Protein AF-B9ET87-F1 (afdb_monomer_lite)

Foldseek 3Di:
DDDDPPPDPPPPVDPPPPPVVVVVVVVVVVVVVVVVVVVVVVVVCVVVVVVVAQPKDKDFPDKDFADLQQGDQWTKMKTKIKIFGPPLQACQKDKDFDDDPNFTQFIWIDHGDPSVPVPSPRIDIIITIDGGRGDDPVRRVVSSVVVVVVVVVVVVVVVCVVCVVVVNDVPPDPDDDD

Radius of gyration: 34.88 Å; chains: 1; bounding box: 98×69×86 Å

Structure (mmCIF, N/CA/C/O backbone):
data_AF-B9ET87-F1
#
_entry.id   AF-B9ET87-F1
#
loop_
_atom_site.group_PDB
_atom_site.id
_atom_site.type_symbol
_atom_site.label_atom_id
_atom_site.label_alt_id
_atom_site.label_comp_id
_atom_site.label_asym_id
_atom_site.label_entity_id
_atom_site.label_seq_id
_atom_site.pdbx_PDB_ins_code
_atom_site.Cartn_x
_atom_site.Cartn_y
_atom_site.Cartn_z
_atom_site.occupancy
_atom_site.B_iso_or_equiv
_atom_site.auth_seq_id
_atom_site.auth_comp_id
_atom_site.auth_asym_id
_atom_site.auth_atom_id
_atom_site.pdbx_PDB_model_num
ATOM 1 N N . MET A 1 1 ? 40.494 52.946 -64.645 1.00 42.31 1 MET A N 1
ATOM 2 C CA . MET A 1 1 ? 41.431 51.818 -64.475 1.00 42.31 1 MET A CA 1
ATOM 3 C C . MET A 1 1 ? 41.388 51.399 -63.014 1.00 42.31 1 MET A C 1
ATOM 5 O O . MET A 1 1 ? 41.565 52.265 -62.176 1.00 42.31 1 MET A O 1
ATOM 9 N N . GLY A 1 2 ? 41.067 50.125 -62.758 1.00 46.97 2 GLY A N 1
ATOM 10 C CA . GLY A 1 2 ? 41.377 49.349 -61.545 1.00 46.97 2 GLY A CA 1
ATOM 11 C C . GLY A 1 2 ? 40.982 49.901 -60.175 1.00 46.97 2 GLY A C 1
ATOM 12 O O . GLY A 1 2 ? 41.740 50.652 -59.575 1.00 46.97 2 GLY A O 1
ATOM 13 N N . ALA A 1 3 ? 39.856 49.421 -59.640 1.00 49.72 3 ALA A N 1
ATOM 14 C CA . ALA A 1 3 ? 39.598 49.406 -58.204 1.00 49.72 3 ALA A CA 1
ATOM 15 C C . ALA A 1 3 ? 40.571 48.425 -57.526 1.00 49.72 3 ALA A C 1
ATOM 17 O O . ALA A 1 3 ? 40.624 47.255 -57.895 1.00 49.72 3 ALA A O 1
ATOM 18 N N . GLY A 1 4 ? 41.334 48.908 -56.550 1.00 45.91 4 GLY A N 1
ATOM 19 C CA . GLY A 1 4 ? 42.223 48.105 -55.717 1.00 45.91 4 GLY A CA 1
ATOM 20 C C . GLY A 1 4 ? 42.158 48.623 -54.290 1.00 45.91 4 GLY A C 1
ATOM 21 O O . GLY A 1 4 ? 43.034 49.360 -53.859 1.00 45.91 4 GLY A O 1
ATOM 22 N N . ILE A 1 5 ? 41.080 48.296 -53.581 1.00 52.00 5 ILE A N 1
ATOM 23 C CA . ILE A 1 5 ? 41.031 48.428 -52.124 1.00 52.00 5 ILE A CA 1
ATOM 24 C C . ILE A 1 5 ? 41.490 47.084 -51.573 1.00 52.00 5 ILE A C 1
ATOM 26 O O . ILE A 1 5 ? 40.706 46.145 -51.467 1.00 52.00 5 ILE A O 1
ATOM 30 N N . ALA A 1 6 ? 42.794 46.989 -51.319 1.00 50.66 6 ALA A N 1
ATOM 31 C CA . ALA A 1 6 ? 43.384 45.921 -50.531 1.00 50.66 6 ALA A CA 1
ATOM 32 C C . ALA A 1 6 ? 42.920 46.111 -49.080 1.00 50.66 6 ALA A C 1
ATOM 34 O O . ALA A 1 6 ? 43.473 46.918 -48.338 1.00 50.66 6 ALA A O 1
ATOM 35 N N . LEU A 1 7 ? 41.832 45.435 -48.719 1.00 51.44 7 LEU A N 1
ATOM 36 C CA . LEU A 1 7 ? 41.474 45.167 -47.334 1.00 51.44 7 LEU A CA 1
ATOM 37 C C . LEU A 1 7 ? 42.043 43.791 -47.017 1.00 51.44 7 LEU A C 1
ATOM 39 O O . LEU A 1 7 ? 41.364 42.794 -47.221 1.00 51.44 7 LEU A O 1
ATOM 43 N N . ASP A 1 8 ? 43.306 43.763 -46.614 1.00 49.50 8 ASP A N 1
ATOM 44 C CA . ASP A 1 8 ? 43.913 42.605 -45.967 1.00 49.50 8 ASP A CA 1
ATOM 45 C C . ASP A 1 8 ? 45.054 43.141 -45.099 1.00 49.50 8 ASP A C 1
ATOM 47 O O . ASP A 1 8 ? 46.212 43.205 -45.499 1.00 49.50 8 ASP A O 1
ATOM 51 N N . ASP A 1 9 ? 44.686 43.670 -43.937 1.00 54.88 9 ASP A N 1
ATOM 52 C CA . ASP A 1 9 ? 45.604 43.733 -42.805 1.00 54.88 9 ASP A CA 1
ATOM 53 C C . ASP A 1 9 ? 44.885 43.004 -41.679 1.00 54.88 9 ASP A C 1
ATOM 55 O O . ASP A 1 9 ? 44.156 43.576 -40.862 1.00 54.88 9 ASP A O 1
ATOM 59 N N . ASP A 1 10 ? 44.981 41.679 -41.765 1.00 51.38 10 ASP A N 1
ATOM 60 C CA . ASP A 1 10 ? 44.681 40.776 -40.677 1.00 51.38 10 ASP A CA 1
ATOM 61 C C . ASP A 1 10 ? 45.402 41.296 -39.438 1.00 51.38 10 ASP A C 1
ATOM 63 O O . ASP A 1 10 ? 46.626 41.229 -39.326 1.00 51.38 10 ASP A O 1
ATOM 67 N N . GLY A 1 11 ? 44.619 41.807 -38.488 1.00 46.03 11 GLY A N 1
ATOM 68 C CA . GLY A 1 11 ? 45.046 42.186 -37.146 1.00 46.03 11 GLY A CA 1
ATOM 69 C C . GLY A 1 11 ? 45.481 40.979 -36.313 1.00 46.03 11 GLY A C 1
ATOM 70 O O . GLY A 1 11 ? 45.076 40.841 -35.159 1.00 46.03 11 GLY A O 1
ATOM 71 N N . HIS A 1 12 ? 46.333 40.120 -36.876 1.00 48.31 12 HIS A N 1
ATOM 72 C CA . HIS A 1 12 ? 47.153 39.136 -36.187 1.00 48.31 12 HIS A CA 1
ATOM 73 C C . HIS A 1 12 ? 48.310 39.870 -35.494 1.00 48.31 12 HIS A C 1
ATOM 75 O O . HIS A 1 12 ? 49.488 39.614 -35.718 1.00 48.31 12 HIS A O 1
ATOM 81 N N . GLY A 1 13 ? 47.950 40.856 -34.666 1.00 48.53 13 GLY A N 1
ATOM 82 C CA . GLY A 1 13 ? 48.843 41.491 -33.715 1.00 48.53 13 GLY A CA 1
ATOM 83 C C . GLY A 1 13 ? 49.191 40.458 -32.662 1.00 48.53 13 GLY A C 1
ATOM 84 O O . GLY A 1 13 ? 48.513 40.331 -31.640 1.00 48.53 13 GLY A O 1
ATOM 85 N N . ASP A 1 14 ? 50.216 39.685 -32.997 1.00 51.47 14 ASP A N 1
ATOM 86 C CA . ASP A 1 14 ? 50.848 38.665 -32.197 1.00 51.47 14 ASP A CA 1
ATOM 87 C C . ASP A 1 14 ? 50.982 39.124 -30.750 1.00 51.47 14 ASP A C 1
ATOM 89 O O . ASP A 1 14 ? 51.482 40.210 -30.443 1.00 51.47 14 ASP A O 1
ATOM 93 N N . CYS A 1 15 ? 50.567 38.260 -29.831 1.00 54.38 15 CYS A N 1
ATOM 94 C CA . CYS A 1 15 ? 50.750 38.470 -28.406 1.00 54.38 15 CYS A CA 1
ATOM 95 C C . CYS A 1 15 ? 52.235 38.256 -28.020 1.00 54.38 15 CYS A C 1
ATOM 97 O O . CYS A 1 15 ? 52.581 37.353 -27.254 1.00 54.38 15 CYS A O 1
ATOM 99 N N . LEU A 1 16 ? 53.127 39.095 -28.561 1.00 51.59 16 LEU A N 1
ATOM 100 C CA . LEU A 1 16 ? 54.574 39.154 -28.329 1.00 51.59 16 LEU A CA 1
ATOM 101 C C . LEU A 1 16 ? 54.927 39.781 -26.973 1.00 51.59 16 LEU A C 1
ATOM 103 O O . LEU A 1 16 ? 55.896 40.526 -26.851 1.00 51.59 16 LEU A O 1
ATOM 107 N N . ASP A 1 17 ? 54.191 39.431 -25.920 1.00 57.59 17 ASP A N 1
ATOM 108 C CA . ASP A 1 17 ? 54.713 39.606 -24.575 1.00 57.59 17 ASP A CA 1
ATOM 109 C C . ASP A 1 17 ? 54.525 38.307 -23.784 1.00 57.59 17 ASP A C 1
ATOM 111 O O . ASP A 1 17 ? 53.428 37.801 -23.540 1.00 57.59 17 ASP A O 1
ATOM 115 N N . ARG A 1 18 ? 55.655 37.687 -23.446 1.00 62.81 18 ARG A N 1
ATOM 116 C CA . ARG A 1 18 ? 55.778 36.274 -23.042 1.00 62.81 18 ARG A CA 1
ATOM 117 C C . ARG A 1 18 ? 55.026 35.936 -21.745 1.00 62.81 18 ARG A C 1
ATOM 119 O O . ARG A 1 18 ? 54.785 34.767 -21.448 1.00 62.81 18 ARG A O 1
ATOM 126 N N . ARG A 1 19 ? 54.683 36.956 -20.949 1.00 65.56 19 ARG A N 1
ATOM 127 C CA . ARG A 1 19 ? 54.021 36.845 -19.637 1.00 65.56 19 ARG A CA 1
ATOM 128 C C . ARG A 1 19 ? 52.483 36.899 -19.704 1.00 65.56 19 ARG A C 1
ATOM 130 O O . ARG A 1 19 ? 51.868 36.052 -19.049 1.00 65.56 19 ARG A O 1
ATOM 137 N N . PRO A 1 20 ? 51.835 37.825 -20.445 1.00 63.31 20 PRO A N 1
ATOM 138 C CA . PRO A 1 20 ? 50.377 37.830 -20.586 1.00 63.31 20 PRO A CA 1
ATOM 139 C C . PRO A 1 20 ? 49.827 36.581 -21.286 1.00 63.31 20 PRO A C 1
ATOM 141 O O . PRO A 1 20 ? 48.819 36.064 -20.816 1.00 63.31 20 PRO A O 1
ATOM 144 N N . CYS A 1 21 ? 50.510 36.016 -22.291 1.00 70.81 21 CYS A N 1
ATOM 145 C CA . CYS A 1 21 ? 50.058 34.782 -22.957 1.00 70.81 21 CYS A CA 1
ATOM 146 C C . CYS A 1 21 ? 50.001 33.582 -22.023 1.00 70.81 21 CYS A C 1
ATOM 148 O O . CYS A 1 21 ? 49.004 32.872 -22.015 1.00 70.81 21 CYS A O 1
ATOM 150 N N . LEU A 1 22 ? 51.038 33.367 -21.203 1.00 78.44 22 LEU A N 1
ATOM 151 C CA . LEU A 1 22 ? 51.048 32.258 -20.248 1.00 78.44 22 LEU A CA 1
ATOM 152 C C . LEU A 1 22 ? 49.880 32.395 -19.265 1.00 78.44 22 LEU A C 1
ATOM 154 O O . LEU A 1 22 ? 49.175 31.428 -19.006 1.00 78.44 22 LEU A O 1
ATOM 158 N N . ARG A 1 23 ? 49.641 33.609 -18.751 1.00 83.31 23 ARG A N 1
ATOM 159 C CA . ARG A 1 23 ? 48.507 33.883 -17.861 1.00 83.31 23 ARG A CA 1
ATOM 160 C C . ARG A 1 23 ? 47.165 33.653 -18.551 1.00 83.31 23 ARG A C 1
ATOM 162 O O . ARG A 1 23 ? 46.302 33.030 -17.945 1.00 83.31 23 ARG A O 1
ATOM 169 N N . TYR A 1 24 ? 47.001 34.113 -19.790 1.00 82.75 24 TYR A N 1
ATOM 170 C CA . TYR A 1 24 ? 45.769 33.925 -20.558 1.00 82.75 24 TYR A CA 1
ATOM 171 C C . TYR A 1 24 ? 45.534 32.451 -20.898 1.00 82.75 24 TYR A C 1
ATOM 173 O O . TYR A 1 24 ? 44.421 31.964 -20.756 1.00 82.75 24 TYR A O 1
ATOM 181 N N . PHE A 1 25 ? 46.585 31.713 -21.259 1.00 85.94 25 PHE A N 1
ATOM 182 C CA . PHE A 1 25 ? 46.527 30.281 -21.547 1.00 85.94 25 PHE A CA 1
ATOM 183 C C . PHE A 1 25 ? 46.211 29.460 -20.287 1.00 85.94 25 PHE A C 1
ATOM 185 O O . PHE A 1 25 ? 45.382 28.553 -20.320 1.00 85.94 25 PHE A O 1
ATOM 192 N N . LEU A 1 26 ? 46.807 29.808 -19.141 1.00 87.56 26 LEU A N 1
ATOM 193 C CA . LEU A 1 26 ? 46.488 29.192 -17.849 1.00 87.56 26 LEU A CA 1
ATOM 194 C C . LEU A 1 26 ? 45.055 29.513 -17.400 1.00 87.56 26 LEU A C 1
ATOM 196 O O . LEU A 1 26 ? 44.351 28.625 -16.933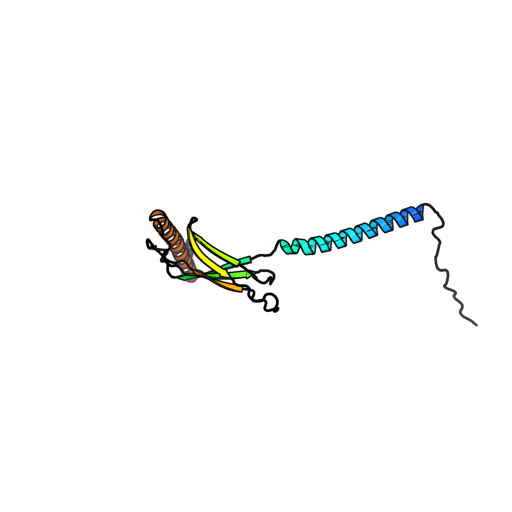 1.00 87.56 26 LEU A O 1
ATOM 200 N N . LEU A 1 27 ? 44.586 30.751 -17.586 1.00 89.94 27 LEU A N 1
ATOM 201 C CA . LEU A 1 27 ? 43.193 31.123 -17.315 1.00 89.94 27 LEU A CA 1
ATOM 202 C C . LEU A 1 27 ? 42.220 30.404 -18.251 1.00 89.94 27 LEU A C 1
ATOM 204 O O . LEU A 1 27 ? 41.210 29.890 -17.787 1.00 89.94 27 LEU A O 1
ATOM 208 N N . ALA A 1 28 ? 42.526 30.326 -19.546 1.00 90.31 28 ALA A N 1
ATOM 209 C CA . ALA A 1 28 ? 41.696 29.646 -20.532 1.00 90.31 28 ALA A CA 1
ATOM 210 C C . ALA A 1 28 ? 41.594 28.143 -20.244 1.00 90.31 28 ALA A C 1
ATOM 212 O O . ALA A 1 28 ? 40.498 27.591 -20.273 1.00 90.31 28 ALA A O 1
ATOM 213 N N . THR A 1 29 ? 42.703 27.485 -19.895 1.00 90.44 29 THR A N 1
ATOM 214 C CA . THR A 1 29 ? 42.693 26.066 -19.501 1.00 90.44 29 THR A CA 1
ATOM 215 C C . THR A 1 29 ? 41.971 25.849 -18.170 1.00 90.44 29 THR A C 1
ATOM 217 O O . THR A 1 29 ? 41.200 24.897 -18.048 1.00 90.44 29 THR A O 1
ATOM 220 N N . PHE A 1 30 ? 42.122 26.750 -17.193 1.00 94.31 30 PHE A N 1
ATOM 221 C CA . PHE A 1 30 ? 41.380 26.691 -15.930 1.00 94.31 30 PHE A CA 1
ATOM 222 C C . PHE A 1 30 ? 39.870 26.873 -16.139 1.00 94.31 30 PHE A C 1
ATOM 224 O O . PHE A 1 30 ? 39.074 26.101 -15.618 1.00 94.31 30 PHE A O 1
ATOM 231 N N . LEU A 1 31 ? 39.456 27.845 -16.953 1.00 94.19 31 LEU A N 1
ATOM 232 C CA . LEU A 1 31 ? 38.047 28.055 -17.291 1.00 94.19 31 LEU A CA 1
ATOM 233 C C . LEU A 1 31 ? 37.479 26.889 -18.104 1.00 94.19 31 LEU A C 1
ATOM 235 O O . LEU A 1 31 ? 36.366 26.453 -17.830 1.00 94.19 31 LEU A O 1
ATOM 239 N N . ALA A 1 32 ? 38.237 26.342 -19.056 1.00 94.31 32 ALA A N 1
ATOM 240 C CA . ALA A 1 32 ? 37.818 25.181 -19.836 1.00 94.31 32 ALA A CA 1
ATOM 241 C C . ALA A 1 32 ? 37.642 23.937 -18.956 1.00 94.31 32 ALA A C 1
ATOM 243 O O . ALA A 1 32 ? 36.637 23.243 -19.077 1.00 94.31 32 ALA A O 1
ATOM 244 N N . THR A 1 33 ? 38.578 23.675 -18.038 1.00 93.44 33 THR A N 1
ATOM 245 C CA . THR A 1 33 ? 38.483 22.561 -17.080 1.00 93.44 33 THR A CA 1
ATOM 246 C C . THR A 1 33 ? 37.370 22.771 -16.058 1.00 93.44 33 THR A C 1
ATOM 248 O O . THR A 1 33 ? 36.678 21.812 -15.733 1.00 93.44 33 THR A O 1
ATOM 251 N N . LEU A 1 34 ? 37.132 24.005 -15.603 1.00 94.44 34 LEU A N 1
ATOM 252 C CA . LEU A 1 34 ? 35.992 24.356 -14.755 1.00 94.44 34 LEU A CA 1
ATOM 253 C C . LEU A 1 34 ? 34.660 24.153 -15.490 1.00 94.44 34 LEU A C 1
ATOM 255 O O . LEU A 1 34 ? 33.727 23.605 -14.918 1.00 94.44 34 LEU A O 1
ATOM 259 N N . LEU A 1 35 ? 34.559 24.552 -16.761 1.00 93.88 35 LEU A N 1
ATOM 260 C CA . LEU A 1 35 ? 33.366 24.323 -17.580 1.00 93.88 35 LEU A CA 1
ATOM 261 C C . LEU A 1 35 ? 33.144 22.831 -17.839 1.00 93.88 35 LEU A C 1
ATOM 263 O O . LEU A 1 35 ? 32.023 22.354 -17.698 1.00 93.88 35 LEU A O 1
ATOM 267 N N . LEU A 1 36 ? 34.200 22.077 -18.154 1.00 94.06 36 LEU A N 1
ATOM 268 C CA . LEU A 1 36 ? 34.139 20.620 -18.281 1.00 94.06 36 LEU A CA 1
ATOM 269 C C . LEU A 1 36 ? 33.734 19.957 -16.966 1.00 94.06 36 LEU A C 1
ATOM 271 O O . LEU A 1 36 ? 32.921 19.040 -16.992 1.00 94.06 36 LEU A O 1
ATOM 275 N N . SER A 1 37 ? 34.249 20.425 -15.825 1.00 93.62 37 SER A N 1
ATOM 276 C CA . SER A 1 37 ? 33.873 19.888 -14.518 1.00 93.62 37 SER A CA 1
ATOM 277 C C . SER A 1 37 ? 32.433 20.240 -14.170 1.00 93.62 37 SER A C 1
ATOM 279 O O . SER A 1 37 ? 31.725 19.370 -13.695 1.00 93.62 37 SER A O 1
ATOM 281 N N . LEU A 1 38 ? 31.953 21.448 -14.476 1.00 91.50 38 LEU A N 1
ATOM 282 C CA . LEU A 1 38 ? 30.555 21.848 -14.293 1.00 91.50 38 LEU A CA 1
ATOM 283 C C . LEU A 1 38 ? 29.614 21.054 -15.198 1.00 91.50 38 LEU A C 1
ATOM 285 O O . LEU A 1 38 ? 28.554 20.637 -14.744 1.00 91.50 38 LEU A O 1
ATOM 289 N N . MET A 1 39 ? 29.998 20.805 -16.451 1.00 90.56 39 MET A N 1
ATOM 290 C CA . MET A 1 39 ? 29.239 19.959 -17.375 1.00 90.56 39 MET A CA 1
ATOM 291 C C . MET A 1 39 ? 29.229 18.505 -16.903 1.00 90.56 39 MET A C 1
ATOM 293 O O . MET A 1 39 ? 28.168 17.890 -16.862 1.00 90.56 39 MET A O 1
ATOM 297 N N . ALA A 1 40 ? 30.375 17.972 -16.476 1.00 88.69 40 ALA A N 1
ATOM 298 C CA . ALA A 1 40 ? 30.478 16.634 -15.906 1.00 88.69 40 ALA A CA 1
ATOM 299 C C . ALA A 1 40 ? 29.692 16.520 -14.595 1.00 88.69 40 ALA A C 1
ATOM 301 O O . ALA A 1 40 ? 28.997 15.537 -14.397 1.00 88.69 40 ALA A O 1
ATOM 302 N N . TYR A 1 41 ? 29.729 17.535 -13.730 1.00 86.31 41 TYR A N 1
ATOM 303 C CA . TYR A 1 41 ? 28.979 17.593 -12.476 1.00 86.31 41 TYR A CA 1
ATOM 304 C C . TYR A 1 41 ? 27.484 17.786 -12.730 1.00 86.31 41 TYR A C 1
ATOM 306 O O . TYR A 1 41 ? 26.661 17.250 -12.000 1.00 86.31 41 TYR A O 1
ATOM 314 N N . GLY A 1 42 ? 27.111 18.517 -13.781 1.00 82.06 42 GLY A N 1
ATOM 315 C CA . GLY A 1 42 ? 25.738 18.657 -14.253 1.00 82.06 42 GLY A CA 1
ATOM 316 C C . GLY A 1 42 ? 25.191 17.338 -14.784 1.00 82.06 42 GLY A C 1
ATOM 317 O O . GLY A 1 42 ? 24.105 16.938 -14.383 1.00 82.06 42 GLY A O 1
ATOM 318 N N . GLN A 1 43 ? 25.966 16.626 -15.606 1.00 79.88 43 GLN A N 1
ATOM 319 C CA . GLN A 1 43 ? 25.618 15.291 -16.097 1.00 79.88 43 GLN A CA 1
ATOM 320 C C . GLN A 1 43 ? 25.581 14.260 -14.963 1.00 79.88 43 GLN A C 1
ATOM 322 O O . GLN A 1 43 ? 24.610 13.517 -14.849 1.00 79.88 43 GLN A O 1
ATOM 327 N N . TRP A 1 44 ? 26.573 14.273 -14.071 1.00 75.50 44 TRP A N 1
ATOM 328 C CA . TRP A 1 44 ? 26.629 13.449 -12.864 1.00 75.50 44 TRP A CA 1
ATOM 329 C C . TRP A 1 44 ? 25.405 13.710 -11.992 1.00 75.50 44 TRP A C 1
ATOM 331 O O . TRP A 1 44 ? 24.628 12.803 -11.734 1.00 75.50 44 TRP A O 1
ATOM 341 N N . ASN A 1 45 ? 25.137 14.962 -11.625 1.00 73.25 45 ASN A N 1
ATOM 342 C CA . ASN A 1 45 ? 23.935 15.303 -10.875 1.00 73.25 45 ASN A CA 1
ATOM 343 C C . ASN A 1 45 ? 22.662 14.987 -11.646 1.00 73.25 45 ASN A C 1
ATOM 345 O O . ASN A 1 45 ? 21.692 14.653 -11.000 1.00 73.25 45 ASN A O 1
ATOM 349 N N . SER A 1 46 ? 22.606 15.083 -12.974 1.00 66.19 46 SER A N 1
ATOM 350 C CA . SER A 1 46 ? 21.404 14.674 -13.709 1.00 66.19 46 SER A CA 1
ATOM 351 C C . SER A 1 46 ? 21.179 13.164 -13.618 1.00 66.19 46 SER A C 1
ATOM 353 O O . SER A 1 46 ? 20.059 12.743 -13.370 1.00 66.19 46 SER A O 1
ATOM 355 N N . MET A 1 47 ? 22.249 12.366 -13.692 1.00 64.00 47 MET A N 1
ATOM 356 C CA . MET A 1 47 ? 22.200 10.911 -13.557 1.00 64.00 47 MET A CA 1
ATOM 357 C C . MET A 1 47 ? 21.880 10.474 -12.118 1.00 64.00 47 MET A C 1
ATOM 359 O O . MET A 1 47 ? 21.097 9.553 -11.918 1.00 64.00 47 MET A O 1
ATOM 363 N N . PHE A 1 48 ? 22.442 11.153 -11.111 1.00 56.94 48 PHE A N 1
ATOM 364 C CA . PHE A 1 48 ? 22.213 10.846 -9.693 1.00 56.94 48 PHE A CA 1
ATOM 365 C C . PHE A 1 48 ? 20.950 11.504 -9.117 1.00 56.94 48 PHE A C 1
ATOM 367 O O . PHE A 1 48 ? 20.347 10.937 -8.213 1.00 56.94 48 PHE A O 1
ATOM 374 N N . ARG A 1 49 ? 20.498 12.658 -9.629 1.00 53.38 49 ARG A N 1
ATOM 375 C CA . ARG A 1 49 ? 19.194 13.247 -9.253 1.00 53.38 49 ARG A CA 1
ATOM 376 C C . ARG A 1 49 ? 18.032 12.427 -9.793 1.00 53.38 49 ARG A C 1
ATOM 378 O O . ARG A 1 49 ? 16.960 12.496 -9.204 1.00 53.38 49 ARG A O 1
ATOM 385 N N . ASP A 1 50 ? 18.239 11.639 -10.848 1.00 52.84 50 ASP A N 1
ATOM 386 C CA . ASP A 1 50 ? 17.220 10.707 -11.339 1.00 52.84 50 ASP A CA 1
ATOM 387 C C . ASP A 1 50 ? 16.947 9.558 -10.350 1.00 52.84 50 ASP A C 1
ATOM 389 O O . ASP A 1 50 ? 15.880 8.955 -10.389 1.00 52.84 50 ASP A O 1
ATOM 393 N N . HIS A 1 51 ? 17.859 9.279 -9.406 1.00 49.09 51 HIS A N 1
ATOM 394 C CA . HIS A 1 51 ? 17.624 8.273 -8.359 1.00 49.09 51 HIS A CA 1
ATOM 395 C C . HIS A 1 51 ? 16.673 8.738 -7.250 1.00 49.09 51 HIS A C 1
ATOM 397 O O . HIS A 1 51 ? 16.151 7.898 -6.522 1.00 49.09 51 HIS A O 1
ATOM 403 N N . ASP A 1 52 ? 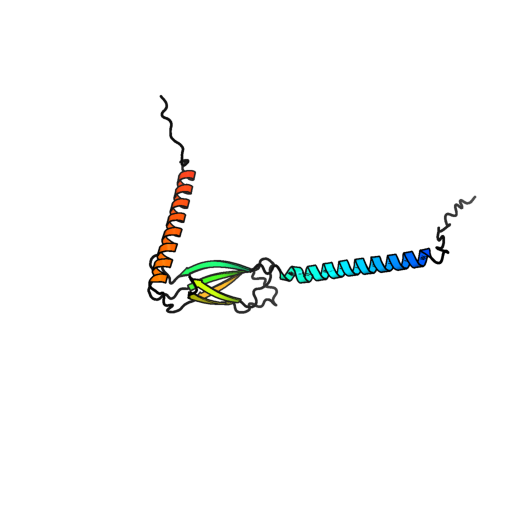16.422 10.044 -7.107 1.00 48.62 52 ASP A N 1
ATOM 404 C CA . ASP A 1 52 ? 15.631 10.574 -5.986 1.00 48.62 52 ASP A CA 1
ATOM 405 C C . ASP A 1 52 ? 14.123 10.679 -6.284 1.00 48.62 52 ASP A C 1
ATOM 407 O O . ASP A 1 52 ? 13.349 11.125 -5.438 1.00 48.62 52 ASP A O 1
ATOM 411 N N . LEU A 1 53 ? 13.670 10.270 -7.476 1.00 51.50 53 LEU A N 1
ATOM 412 C CA . LEU A 1 53 ? 12.261 10.369 -7.874 1.00 51.50 53 LEU A CA 1
ATOM 413 C C . LEU A 1 53 ? 11.694 9.079 -8.459 1.00 51.50 53 LEU A C 1
ATOM 415 O O . LEU A 1 53 ? 10.768 9.134 -9.267 1.00 51.50 53 LEU A O 1
ATOM 419 N N . ASP A 1 54 ? 12.125 7.922 -7.971 1.00 57.34 54 ASP A N 1
ATOM 420 C CA . ASP A 1 54 ? 11.273 6.732 -7.986 1.00 57.34 54 ASP A CA 1
ATOM 421 C C . ASP A 1 54 ? 10.052 6.976 -7.067 1.00 57.34 54 ASP A C 1
ATOM 423 O O . ASP A 1 54 ? 9.871 6.401 -5.993 1.00 57.34 54 ASP A O 1
ATOM 427 N N . ALA A 1 55 ? 9.198 7.922 -7.455 1.00 66.00 55 ALA A N 1
ATOM 428 C CA . ALA A 1 55 ? 7.930 8.179 -6.817 1.00 66.00 55 ALA A CA 1
ATOM 429 C C . ALA A 1 55 ? 7.017 7.012 -7.187 1.00 66.00 55 ALA A C 1
ATOM 431 O O . ALA A 1 55 ? 6.340 7.006 -8.218 1.00 66.00 55 ALA A O 1
ATOM 432 N N . PHE A 1 56 ? 7.034 5.996 -6.333 1.00 73.62 56 PHE A N 1
ATOM 433 C CA . PHE A 1 56 ? 6.072 4.915 -6.371 1.00 73.62 56 PHE A CA 1
ATOM 434 C C . PHE A 1 56 ? 4.748 5.420 -5.800 1.00 73.62 56 PHE A C 1
ATOM 436 O O . PHE A 1 56 ? 4.675 5.912 -4.672 1.00 73.62 56 PHE A O 1
ATOM 443 N N . SER A 1 57 ? 3.679 5.292 -6.573 1.00 81.88 57 SER A N 1
ATOM 444 C CA . SER A 1 57 ? 2.323 5.465 -6.077 1.00 81.88 57 SER A CA 1
ATOM 445 C C . SER A 1 57 ? 1.765 4.107 -5.667 1.00 81.88 57 SER A C 1
ATOM 447 O O . SER A 1 57 ? 1.935 3.107 -6.361 1.00 81.88 57 SER A O 1
ATOM 449 N N . VAL A 1 58 ? 1.099 4.057 -4.518 1.00 87.50 58 VAL A N 1
ATOM 450 C CA . VAL A 1 58 ? 0.390 2.859 -4.064 1.00 87.50 58 VAL A CA 1
ATOM 451 C C . VAL A 1 58 ? -1.061 3.237 -3.858 1.00 87.50 58 VAL A C 1
ATOM 453 O O . VAL A 1 58 ? -1.383 4.086 -3.024 1.00 87.50 58 VAL A O 1
ATOM 456 N N . ARG A 1 59 ? -1.955 2.603 -4.614 1.00 90.00 59 ARG A N 1
ATOM 457 C CA . ARG A 1 59 ? -3.395 2.826 -4.511 1.00 90.00 59 ARG A CA 1
ATOM 458 C C . ARG A 1 59 ? -4.089 1.543 -4.097 1.00 90.00 59 ARG A C 1
ATOM 460 O O . ARG A 1 59 ? -3.994 0.531 -4.780 1.00 90.00 59 ARG A O 1
ATOM 467 N N . LEU A 1 60 ? -4.853 1.597 -3.011 1.00 92.12 60 LEU A N 1
ATOM 468 C CA . LEU A 1 60 ? -5.777 0.521 -2.669 1.00 92.12 60 LEU A CA 1
ATOM 469 C C . LEU A 1 60 ? -7.034 0.661 -3.540 1.00 92.12 60 LEU A C 1
ATOM 471 O O . LEU A 1 60 ? -7.816 1.593 -3.353 1.00 92.12 60 LEU A O 1
ATOM 475 N N . ALA A 1 61 ? -7.207 -0.239 -4.506 1.00 91.56 61 ALA A N 1
ATOM 476 C CA . ALA A 1 61 ? -8.356 -0.259 -5.409 1.00 91.56 61 ALA A CA 1
ATOM 477 C C . ALA A 1 61 ? -9.615 -0.815 -4.725 1.00 91.56 61 ALA A C 1
ATOM 479 O O . ALA A 1 61 ? -10.728 -0.385 -5.022 1.00 91.56 61 ALA A O 1
ATOM 480 N N . GLY A 1 62 ? -9.443 -1.736 -3.776 1.00 93.44 62 GLY A N 1
ATOM 481 C CA . GLY A 1 62 ? -10.540 -2.323 -3.018 1.00 93.44 62 GLY A CA 1
ATOM 482 C C . GLY A 1 62 ? -10.064 -3.392 -2.044 1.00 93.44 62 GLY A C 1
ATOM 483 O O . GLY A 1 62 ? -8.887 -3.762 -2.035 1.00 93.44 62 GLY A O 1
ATOM 484 N N . TYR A 1 63 ? -10.985 -3.876 -1.217 1.00 94.56 63 TYR A N 1
ATOM 485 C CA . TYR A 1 63 ? -10.739 -4.988 -0.308 1.00 94.56 63 TYR A CA 1
ATOM 486 C C . TYR A 1 63 ? -12.003 -5.824 -0.095 1.00 94.56 63 TYR A C 1
ATOM 488 O O . TYR A 1 63 ? -13.115 -5.297 -0.132 1.00 94.56 63 TYR A O 1
ATOM 496 N N . GLU A 1 64 ? -11.812 -7.113 0.159 1.00 95.62 64 GLU A N 1
ATOM 497 C CA . GLU A 1 64 ? -12.853 -8.103 0.446 1.00 95.62 64 GLU A CA 1
ATOM 498 C C . GLU A 1 64 ? -12.416 -8.994 1.626 1.00 95.62 64 GLU A C 1
ATOM 500 O O . GLU A 1 64 ? -11.282 -8.905 2.100 1.00 95.62 64 GLU A O 1
ATOM 505 N N . GLY A 1 65 ? -13.319 -9.828 2.151 1.00 94.69 65 GLY A N 1
ATOM 506 C CA . GLY A 1 65 ? -13.000 -10.797 3.213 1.00 94.69 65 GLY A CA 1
ATOM 507 C C . GLY A 1 65 ? -12.810 -10.212 4.622 1.00 94.69 65 GLY A C 1
ATOM 508 O O . GLY A 1 65 ? -12.427 -10.935 5.543 1.00 94.69 65 GLY A O 1
ATOM 509 N N . ILE A 1 66 ? -13.095 -8.920 4.820 1.00 94.06 66 ILE A N 1
ATOM 510 C CA . ILE A 1 66 ? -13.062 -8.262 6.131 1.00 94.06 66 ILE A CA 1
ATOM 511 C C . ILE A 1 66 ? -14.187 -7.229 6.281 1.00 94.06 66 ILE A C 1
ATOM 513 O O . ILE A 1 66 ? -14.287 -6.273 5.514 1.00 94.06 66 ILE A O 1
ATOM 517 N N . ASP A 1 67 ? -15.022 -7.394 7.309 1.00 94.06 67 ASP A N 1
ATOM 518 C CA . ASP A 1 67 ? -15.964 -6.359 7.746 1.00 94.06 67 ASP A CA 1
ATOM 519 C C . ASP A 1 67 ? -15.260 -5.435 8.748 1.00 94.06 67 ASP A C 1
ATOM 521 O O . ASP A 1 67 ? -15.067 -5.788 9.911 1.00 94.06 67 ASP A O 1
ATOM 525 N N . LEU A 1 68 ? -14.880 -4.232 8.310 1.00 92.19 68 LEU A N 1
ATOM 526 C CA . LEU A 1 68 ? -14.207 -3.255 9.173 1.00 92.19 68 LEU A CA 1
ATOM 527 C C . LEU A 1 68 ? -15.103 -2.726 10.303 1.00 92.19 68 LEU A C 1
ATOM 529 O O . LEU A 1 68 ? -14.586 -2.244 11.309 1.00 92.19 68 LEU A O 1
ATOM 533 N N . GLY A 1 69 ? -16.430 -2.784 10.155 1.00 93.00 69 GLY A N 1
ATOM 534 C CA . GLY A 1 69 ? -17.385 -2.348 11.173 1.00 93.00 69 GLY A CA 1
ATOM 535 C C . GLY A 1 69 ? -17.607 -3.385 12.267 1.00 93.00 69 GLY A C 1
ATOM 536 O O . GLY A 1 69 ? -17.854 -3.016 13.422 1.00 93.00 69 GLY A O 1
ATOM 537 N N . ARG A 1 70 ? -17.475 -4.669 11.925 1.00 93.50 70 ARG A N 1
ATOM 538 C CA . ARG A 1 70 ? -17.521 -5.785 12.872 1.00 93.50 70 ARG A CA 1
ATOM 539 C C . ARG A 1 70 ? -16.516 -6.883 12.484 1.00 93.50 70 ARG A C 1
ATOM 541 O O . ARG A 1 70 ? -16.918 -7.946 12.016 1.00 93.50 70 ARG A O 1
ATOM 548 N N . PRO A 1 71 ? -15.212 -6.670 12.736 1.00 93.19 71 PRO A N 1
ATOM 549 C CA . PRO A 1 71 ? -14.198 -7.648 12.365 1.00 93.19 71 PRO A CA 1
ATOM 550 C C . PRO A 1 71 ? -14.361 -8.950 13.156 1.00 93.19 71 PRO A C 1
ATOM 552 O O . PRO A 1 71 ? -14.520 -8.930 14.386 1.00 93.19 71 PRO A O 1
ATOM 555 N N . ALA A 1 72 ? -14.291 -10.078 1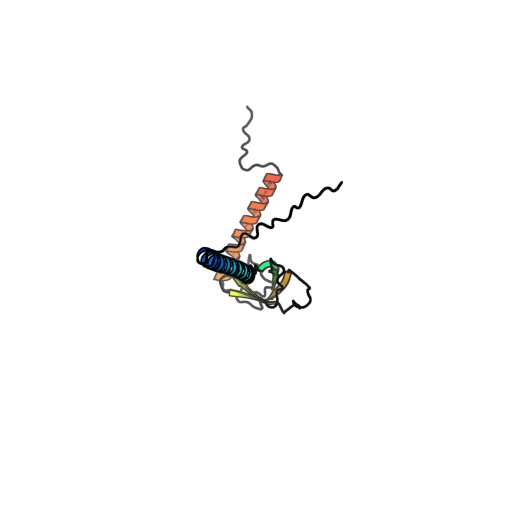2.450 1.00 95.94 72 ALA A N 1
ATOM 556 C CA . ALA A 1 72 ? -14.269 -11.410 13.045 1.00 95.94 72 ALA A CA 1
ATOM 557 C C . ALA A 1 72 ? -12.936 -11.680 13.770 1.00 95.94 72 ALA A C 1
ATOM 559 O O . ALA A 1 72 ? -11.941 -10.991 13.543 1.00 95.94 72 ALA A O 1
ATOM 560 N N . ALA A 1 73 ? -12.919 -12.684 14.655 1.00 96.38 73 ALA A N 1
ATOM 561 C CA . ALA A 1 73 ? -11.702 -13.148 15.339 1.00 96.38 73 ALA A CA 1
ATOM 562 C C . ALA A 1 73 ? -10.623 -13.619 14.356 1.00 96.38 73 ALA A C 1
ATOM 564 O O . ALA A 1 73 ? -9.434 -13.461 14.609 1.00 96.38 73 ALA A O 1
ATOM 565 N N . THR A 1 74 ? -11.059 -14.149 13.219 1.00 96.75 74 THR A N 1
ATOM 566 C CA . THR A 1 74 ? -10.210 -14.629 12.141 1.00 96.75 74 THR A CA 1
ATOM 567 C C . THR A 1 74 ? -10.757 -14.088 10.832 1.00 96.75 74 THR A C 1
ATOM 569 O O . THR A 1 74 ? -11.962 -14.159 10.595 1.00 96.75 74 THR A O 1
ATOM 572 N N . VAL A 1 75 ? -9.884 -13.534 9.995 1.00 95.81 75 VAL A N 1
ATOM 573 C CA . VAL A 1 75 ? -10.254 -12.953 8.700 1.00 95.81 75 VAL A CA 1
ATOM 574 C C . VAL A 1 75 ? -9.360 -13.512 7.598 1.00 95.81 75 VAL A C 1
ATOM 576 O O . VAL A 1 75 ? -8.175 -13.751 7.819 1.00 95.81 75 VAL A O 1
ATOM 579 N N . SER A 1 76 ? -9.911 -13.686 6.400 1.00 97.06 76 SER A N 1
ATOM 580 C CA . SER A 1 76 ? -9.140 -14.035 5.200 1.00 97.06 76 SER A CA 1
ATOM 581 C C . SER A 1 76 ? -9.311 -12.925 4.163 1.00 97.06 76 SER A C 1
ATOM 583 O O . SER A 1 76 ? -10.118 -13.071 3.244 1.00 97.06 76 SER A O 1
ATOM 585 N N . PRO A 1 77 ? -8.661 -11.765 4.360 1.00 96.69 77 PRO A N 1
ATOM 586 C CA . PRO A 1 77 ? -8.894 -10.611 3.518 1.00 96.69 77 PRO A CA 1
ATOM 587 C C . PRO A 1 77 ? -8.132 -10.713 2.198 1.00 96.69 77 PRO A C 1
ATOM 589 O O . PRO A 1 77 ? -7.031 -11.265 2.121 1.00 96.69 77 PRO A O 1
ATOM 592 N N . GLU A 1 78 ? -8.693 -10.077 1.179 1.00 96.94 78 GLU A N 1
ATOM 593 C CA . GLU A 1 78 ? -8.014 -9.808 -0.082 1.00 96.94 78 GLU A CA 1
ATOM 594 C C . GLU A 1 78 ? -7.982 -8.300 -0.323 1.00 96.94 78 GLU A C 1
ATOM 596 O O . GLU A 1 78 ? -9.007 -7.628 -0.226 1.00 96.94 78 GLU A O 1
ATOM 601 N N . PHE A 1 79 ? -6.810 -7.760 -0.646 1.00 96.94 79 PHE A N 1
ATOM 602 C CA . PHE A 1 79 ? -6.596 -6.346 -0.938 1.00 96.94 79 PHE A CA 1
ATOM 603 C C . PHE A 1 79 ? -6.090 -6.199 -2.367 1.00 96.94 79 PHE A C 1
ATOM 605 O O . PHE A 1 79 ? -5.010 -6.690 -2.697 1.00 96.94 79 PHE A O 1
ATOM 612 N N . ARG A 1 80 ? -6.844 -5.493 -3.210 1.00 95.38 80 ARG A N 1
ATOM 613 C CA . ARG A 1 80 ? -6.412 -5.156 -4.571 1.00 95.38 80 ARG A CA 1
ATOM 614 C C . ARG A 1 80 ? -5.617 -3.864 -4.525 1.00 95.38 80 ARG A C 1
ATOM 616 O O . ARG A 1 80 ? -6.160 -2.813 -4.179 1.00 95.38 80 ARG A O 1
ATOM 623 N N . VAL A 1 81 ? -4.333 -3.944 -4.837 1.00 93.19 81 VAL A N 1
ATOM 624 C CA . VAL A 1 81 ? -3.383 -2.837 -4.742 1.00 93.19 81 VAL A CA 1
ATOM 625 C C . VAL A 1 81 ? -2.816 -2.562 -6.125 1.00 93.19 81 VAL A C 1
ATOM 627 O O . VAL A 1 81 ? -2.307 -3.461 -6.779 1.00 93.19 81 VAL A O 1
ATOM 630 N N . THR A 1 82 ? -2.886 -1.313 -6.563 1.00 89.50 82 THR A N 1
ATOM 631 C CA . THR A 1 82 ? -2.202 -0.833 -7.762 1.00 89.50 82 THR A CA 1
ATOM 632 C C . THR A 1 82 ? -0.896 -0.167 -7.346 1.00 89.50 82 THR A C 1
ATOM 634 O O . THR A 1 82 ? -0.907 0.743 -6.514 1.00 89.50 82 THR A O 1
ATOM 637 N N . LEU A 1 83 ? 0.213 -0.626 -7.913 1.00 86.44 83 LEU A N 1
ATOM 638 C CA . LEU A 1 83 ? 1.541 -0.038 -7.796 1.00 86.44 83 LEU A CA 1
ATOM 639 C C . LEU A 1 83 ? 1.813 0.754 -9.069 1.00 86.44 83 LEU A C 1
ATOM 641 O O . LEU A 1 83 ? 1.785 0.164 -10.140 1.00 86.44 83 LEU A O 1
ATOM 645 N N . GLY A 1 84 ? 2.074 2.049 -8.965 1.00 79.88 84 GLY A N 1
ATOM 646 C CA . GLY A 1 84 ? 2.436 2.877 -10.112 1.00 79.88 84 GLY A CA 1
ATOM 647 C C . GLY A 1 84 ? 3.783 3.558 -9.928 1.00 79.88 84 GLY A C 1
ATOM 648 O O . GLY A 1 84 ? 4.225 3.733 -8.794 1.00 79.88 84 GLY A O 1
ATOM 649 N N . THR A 1 85 ? 4.412 4.003 -11.011 1.00 74.94 85 THR A N 1
ATOM 650 C CA . THR A 1 85 ? 5.612 4.857 -10.963 1.00 74.94 85 THR A CA 1
ATOM 651 C C . THR A 1 85 ? 5.337 6.210 -11.616 1.00 74.94 85 THR A C 1
ATOM 653 O O . THR A 1 85 ? 4.633 6.308 -12.623 1.00 74.94 85 THR A O 1
ATOM 656 N N . ALA A 1 86 ? 5.883 7.286 -11.049 1.00 68.88 86 ALA A N 1
ATOM 657 C CA . ALA A 1 86 ? 5.674 8.628 -11.589 1.00 68.88 86 ALA A CA 1
ATOM 658 C C . A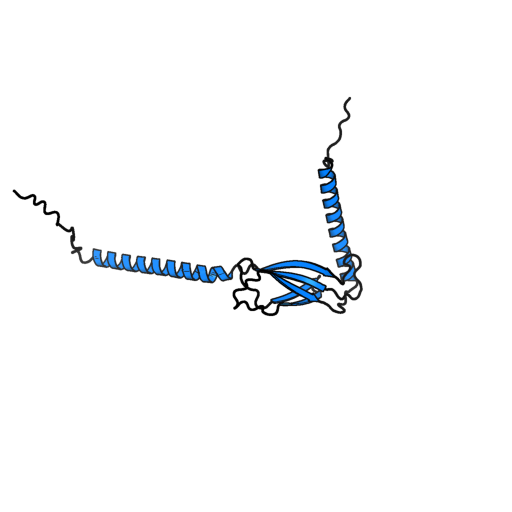LA A 1 86 ? 6.450 8.876 -12.894 1.00 68.88 86 ALA A C 1
ATOM 660 O O . ALA A 1 86 ? 5.956 9.575 -13.777 1.00 68.88 86 ALA A O 1
ATOM 661 N N . ASN A 1 87 ? 7.635 8.274 -13.039 1.00 65.19 87 ASN A N 1
ATOM 662 C CA . ASN A 1 87 ? 8.566 8.596 -14.128 1.00 65.19 87 ASN A CA 1
ATOM 663 C C . ASN A 1 87 ? 8.448 7.659 -15.339 1.00 65.19 87 ASN A C 1
ATOM 665 O O . ASN A 1 87 ? 9.274 7.707 -16.245 1.00 65.19 87 ASN A O 1
ATOM 669 N N . GLY A 1 88 ? 7.451 6.768 -15.358 1.00 59.84 88 GLY A N 1
ATOM 670 C CA . GLY A 1 88 ? 7.435 5.662 -16.316 1.00 59.84 88 GLY A CA 1
ATOM 671 C C . GLY A 1 88 ? 8.521 4.619 -16.029 1.00 59.84 88 GLY A C 1
ATOM 672 O O . GLY A 1 88 ? 8.816 3.799 -16.887 1.00 59.84 88 GLY A O 1
ATOM 673 N N . ALA A 1 89 ? 9.116 4.614 -14.835 1.00 65.88 89 ALA A N 1
ATOM 674 C CA . ALA A 1 89 ? 9.949 3.499 -14.403 1.00 65.88 89 ALA A CA 1
ATOM 675 C C . ALA A 1 89 ? 9.101 2.216 -14.361 1.00 65.88 89 ALA A C 1
ATOM 677 O O . ALA A 1 89 ? 7.929 2.235 -13.991 1.00 65.88 89 ALA A O 1
ATOM 678 N N . CYS A 1 90 ? 9.651 1.084 -14.764 1.00 67.94 90 CYS A N 1
ATOM 679 C CA . CYS A 1 90 ? 8.908 -0.166 -14.698 1.00 67.94 90 CYS A CA 1
ATOM 680 C C . CYS A 1 90 ? 9.030 -0.789 -13.299 1.00 67.94 90 CYS A C 1
ATOM 682 O O . CYS A 1 90 ? 10.101 -0.765 -12.694 1.00 67.94 90 CYS A O 1
ATOM 684 N N . VAL A 1 91 ? 7.937 -1.354 -12.780 1.00 70.00 91 VAL A N 1
ATOM 685 C CA . VAL A 1 91 ? 7.958 -2.108 -11.519 1.00 70.00 91 VAL A CA 1
ATOM 686 C C . VAL A 1 91 ? 8.488 -3.518 -11.804 1.00 70.00 91 VAL A C 1
ATOM 688 O O . VAL A 1 91 ? 7.725 -4.392 -12.203 1.00 70.00 91 VAL A O 1
ATOM 691 N N . ASP A 1 92 ? 9.792 -3.735 -11.605 1.00 72.62 92 ASP A N 1
ATOM 692 C CA . ASP A 1 92 ? 10.442 -5.035 -11.850 1.00 72.62 92 ASP A CA 1
ATOM 693 C C . ASP A 1 92 ? 10.100 -6.065 -10.763 1.00 72.62 92 ASP A C 1
ATOM 695 O O . ASP A 1 92 ? 9.536 -7.112 -11.031 1.00 72.62 92 ASP A O 1
ATOM 699 N N . ARG A 1 93 ? 10.356 -5.794 -9.483 1.00 79.19 93 ARG A N 1
ATOM 700 C CA . ARG A 1 93 ? 9.878 -6.669 -8.399 1.00 79.19 93 ARG A CA 1
ATOM 701 C C . ARG A 1 93 ? 9.398 -5.838 -7.240 1.00 79.19 93 ARG A C 1
ATOM 703 O O . ARG A 1 93 ? 10.086 -4.925 -6.798 1.00 79.19 93 ARG A O 1
ATOM 710 N N . ALA A 1 94 ? 8.248 -6.211 -6.694 1.00 83.06 94 ALA A N 1
ATOM 711 C CA . ALA A 1 94 ? 7.729 -5.577 -5.494 1.00 83.06 94 ALA A CA 1
ATOM 712 C C . ALA A 1 94 ? 7.153 -6.618 -4.539 1.00 83.06 94 ALA A C 1
ATOM 714 O O . ALA A 1 94 ? 6.427 -7.525 -4.941 1.00 83.06 94 ALA A O 1
ATOM 715 N N . ALA A 1 95 ? 7.446 -6.463 -3.252 1.00 90.00 95 ALA A N 1
ATOM 716 C CA . ALA A 1 95 ? 6.739 -7.155 -2.187 1.00 90.00 95 ALA A CA 1
ATOM 717 C C . ALA A 1 95 ? 5.774 -6.165 -1.537 1.00 90.00 95 ALA A C 1
ATOM 719 O O . ALA A 1 95 ? 6.183 -5.103 -1.072 1.00 90.00 95 ALA A O 1
ATOM 720 N N . VAL A 1 96 ? 4.492 -6.514 -1.493 1.00 92.12 96 VAL A N 1
ATOM 721 C CA . VAL A 1 96 ? 3.454 -5.685 -0.875 1.00 92.12 96 VAL A CA 1
ATOM 722 C C . VAL A 1 96 ? 2.967 -6.389 0.373 1.00 92.12 96 VAL A C 1
ATOM 724 O O . VAL A 1 96 ? 2.563 -7.546 0.313 1.00 92.12 96 VAL A O 1
ATOM 727 N N . THR A 1 97 ? 2.983 -5.689 1.503 1.00 95.12 97 THR A N 1
ATOM 728 C CA . THR A 1 97 ? 2.377 -6.164 2.750 1.00 95.12 97 THR A CA 1
ATOM 729 C C . THR A 1 97 ? 1.370 -5.132 3.224 1.00 95.12 97 THR A C 1
ATOM 731 O O . THR A 1 97 ? 1.692 -3.952 3.345 1.00 95.12 97 THR A O 1
ATOM 734 N N . VAL A 1 98 ? 0.147 -5.571 3.503 1.00 95.75 98 VAL A N 1
ATOM 735 C CA . VAL A 1 98 ? -0.896 -4.725 4.085 1.00 95.75 98 VAL A CA 1
ATOM 736 C C . VAL A 1 98 ? -0.865 -4.923 5.592 1.00 95.75 98 VAL A C 1
ATOM 738 O O . VAL A 1 98 ? -1.210 -5.996 6.083 1.00 95.75 98 VAL A O 1
ATOM 741 N N . LEU A 1 99 ? -0.438 -3.898 6.330 1.00 95.19 99 LEU A N 1
ATOM 742 C CA . LEU A 1 99 ? -0.370 -3.932 7.790 1.00 95.19 99 LEU A CA 1
ATOM 743 C C . LEU A 1 99 ? -1.454 -3.058 8.417 1.00 95.19 99 LEU A C 1
ATOM 745 O O . LEU A 1 99 ? -1.689 -1.929 7.991 1.00 95.19 99 LEU A O 1
ATOM 749 N N . TYR A 1 100 ? -2.046 -3.547 9.502 1.00 94.62 100 TYR A N 1
ATOM 750 C CA . TYR A 1 100 ? -2.905 -2.757 10.374 1.00 94.62 100 TYR A CA 1
ATOM 751 C C . TYR A 1 100 ? -2.441 -2.888 11.823 1.00 94.62 100 TYR A C 1
ATOM 753 O O . TYR A 1 100 ? -2.431 -3.976 12.392 1.00 94.62 100 TYR A O 1
ATOM 761 N N . SER A 1 101 ? -2.049 -1.768 12.438 1.00 94.00 101 SER A N 1
ATOM 762 C CA . SER A 1 101 ? -1.478 -1.744 13.798 1.00 94.00 101 SER A CA 1
ATOM 763 C C . SER A 1 101 ? -0.328 -2.748 14.006 1.00 94.00 101 SER A C 1
ATOM 765 O O . SER A 1 101 ? -0.237 -3.366 15.062 1.00 94.00 101 SER A O 1
ATOM 767 N N . GLY A 1 102 ? 0.520 -2.939 12.990 1.00 93.38 102 GLY A N 1
ATOM 768 C CA . GLY A 1 102 ? 1.643 -3.885 13.025 1.00 93.38 102 GLY A CA 1
ATOM 769 C C . GLY A 1 102 ? 1.284 -5.344 12.715 1.00 93.38 102 GLY A C 1
ATOM 770 O O . GLY A 1 102 ? 2.188 -6.160 12.586 1.00 93.38 102 GLY A O 1
ATOM 771 N N . VAL A 1 103 ? 0.002 -5.686 12.545 1.00 93.62 103 VAL A N 1
ATOM 772 C CA . VAL A 1 103 ? -0.424 -7.030 12.126 1.00 93.62 103 VAL A CA 1
ATOM 773 C C . VAL A 1 103 ? -0.538 -7.080 10.607 1.00 93.62 103 VAL A C 1
ATOM 775 O O . VAL A 1 103 ? -1.257 -6.274 10.015 1.00 93.62 103 VAL A O 1
ATOM 778 N N . ALA A 1 104 ? 0.161 -8.026 9.980 1.00 95.75 104 ALA A N 1
ATOM 779 C CA . ALA A 1 104 ? 0.043 -8.283 8.551 1.00 95.75 104 ALA A CA 1
ATOM 780 C C . ALA A 1 104 ? -1.319 -8.923 8.251 1.00 95.75 104 ALA A C 1
ATOM 782 O O . ALA A 1 104 ? -1.606 -10.036 8.685 1.00 95.75 104 ALA A O 1
ATOM 783 N N . LEU A 1 105 ? -2.161 -8.199 7.518 1.00 96.38 105 LEU A N 1
ATOM 784 C CA . LEU A 1 105 ? -3.464 -8.679 7.069 1.00 96.38 105 LEU A CA 1
ATOM 785 C C . LEU A 1 105 ? -3.366 -9.432 5.747 1.00 96.38 105 LEU A C 1
ATOM 787 O O . LEU A 1 105 ? -4.198 -10.285 5.481 1.00 96.38 105 LEU A O 1
ATOM 791 N N . GLY A 1 106 ? -2.363 -9.135 4.925 1.00 96.00 106 GLY A N 1
ATOM 792 C CA . GLY A 1 106 ? -2.121 -9.862 3.690 1.00 96.00 106 GLY A CA 1
ATOM 793 C C . GLY A 1 106 ? -0.814 -9.462 3.030 1.00 96.00 106 GLY A C 1
ATOM 794 O O . GLY A 1 106 ? -0.244 -8.411 3.336 1.00 96.00 106 GLY A O 1
ATOM 795 N N . TRP A 1 107 ? -0.347 -10.306 2.118 1.00 95.94 107 TRP A N 1
ATOM 796 C CA . TRP A 1 107 ? 0.879 -10.087 1.361 1.00 95.94 107 TRP A CA 1
ATOM 797 C C . TRP A 1 107 ? 0.702 -10.469 -0.109 1.00 95.94 107 TRP A C 1
ATOM 799 O O . TRP A 1 107 ? -0.113 -11.325 -0.456 1.00 95.94 107 TRP A O 1
ATOM 809 N N . ALA A 1 108 ? 1.477 -9.823 -0.973 1.00 93.62 108 ALA A N 1
ATOM 810 C CA . ALA A 1 108 ? 1.600 -10.130 -2.391 1.00 93.62 108 ALA A CA 1
ATOM 811 C C . ALA A 1 108 ? 3.045 -9.957 -2.851 1.00 93.62 108 ALA A C 1
ATOM 813 O O . ALA A 1 108 ? 3.832 -9.225 -2.246 1.00 93.62 108 ALA A O 1
ATOM 814 N N . ARG A 1 109 ? 3.363 -10.594 -3.974 1.00 90.69 109 ARG A N 1
ATOM 815 C CA . ARG A 1 109 ? 4.545 -10.282 -4.771 1.00 90.69 109 ARG A CA 1
ATOM 816 C C . ARG A 1 109 ? 4.076 -9.867 -6.160 1.00 90.69 109 ARG A C 1
ATOM 818 O O . ARG A 1 109 ? 3.276 -10.579 -6.760 1.00 90.69 109 ARG A O 1
ATOM 825 N N . ALA A 1 110 ? 4.543 -8.718 -6.632 1.00 83.38 110 ALA A N 1
ATOM 826 C CA 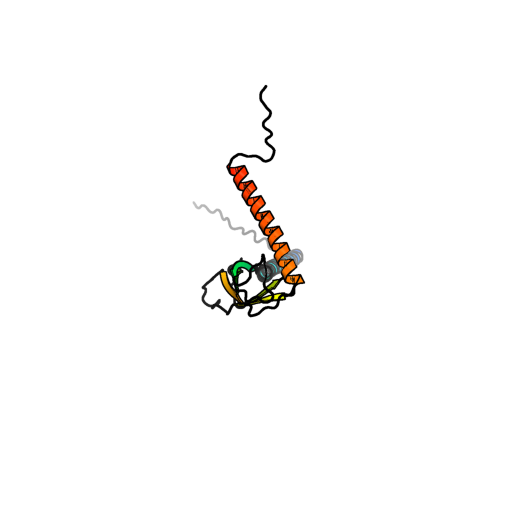. ALA A 1 110 ? 4.536 -8.405 -8.050 1.00 83.38 110 ALA A CA 1
ATOM 827 C C . ALA A 1 110 ? 5.690 -9.189 -8.674 1.00 83.38 110 ALA A C 1
ATOM 829 O O . ALA A 1 110 ? 6.852 -8.967 -8.318 1.00 83.38 110 ALA A O 1
ATOM 830 N N . GLU A 1 111 ? 5.360 -10.146 -9.533 1.00 77.75 111 GLU A N 1
ATOM 831 C CA . GLU A 1 111 ? 6.356 -10.777 -10.391 1.00 77.75 111 GLU A CA 1
ATOM 832 C C . GLU A 1 111 ? 6.844 -9.775 -11.444 1.00 77.75 111 GLU A C 1
ATOM 834 O O . GLU A 1 111 ? 6.074 -8.888 -11.833 1.00 77.75 111 GLU A O 1
ATOM 839 N N . PRO A 1 112 ? 8.097 -9.915 -11.906 1.00 65.62 112 PRO A N 1
ATOM 840 C CA . PRO A 1 112 ? 8.626 -9.087 -12.975 1.00 65.62 112 PRO A CA 1
ATOM 841 C C . PRO A 1 112 ? 7.782 -9.238 -14.224 1.00 65.62 112 PRO A C 1
ATOM 843 O O . PRO A 1 112 ? 7.738 -10.296 -14.846 1.00 65.62 112 PRO A O 1
ATOM 846 N N . ARG A 1 113 ? 7.093 -8.155 -14.584 1.00 62.28 113 ARG A N 1
ATOM 847 C CA . ARG A 1 113 ? 6.616 -7.969 -15.951 1.00 62.28 113 ARG A CA 1
ATOM 848 C C . ARG A 1 113 ? 7.803 -7.445 -16.729 1.00 62.28 113 ARG A C 1
ATOM 850 O O . ARG A 1 113 ? 8.454 -6.535 -16.238 1.00 62.28 113 ARG A O 1
ATOM 857 N N . ASP A 1 114 ? 8.092 -8.038 -17.886 1.00 52.41 114 ASP A N 1
ATOM 858 C CA . ASP A 1 114 ? 9.260 -7.745 -18.723 1.00 52.41 114 ASP A CA 1
ATOM 859 C C . ASP A 1 114 ? 9.470 -6.235 -18.946 1.00 52.41 114 ASP A C 1
ATOM 861 O O . ASP A 1 114 ? 9.088 -5.672 -19.974 1.00 52.41 114 ASP A O 1
ATOM 865 N N . CYS A 1 115 ? 10.145 -5.574 -18.003 1.00 61.53 115 CYS A N 1
ATOM 866 C CA . CYS A 1 115 ? 10.535 -4.171 -18.092 1.00 61.53 115 CYS A CA 1
ATOM 867 C C . CYS A 1 115 ? 11.472 -3.937 -19.284 1.00 61.53 115 CYS A C 1
ATOM 869 O O . CYS A 1 115 ? 11.589 -2.823 -19.788 1.00 61.53 115 CYS A O 1
ATOM 871 N N . ALA A 1 116 ? 12.093 -5.014 -19.773 1.00 55.75 116 ALA A N 1
ATOM 872 C CA . ALA A 1 116 ? 12.902 -5.048 -20.978 1.00 55.75 116 ALA A CA 1
ATOM 873 C C . ALA A 1 116 ? 12.097 -4.819 -22.272 1.00 55.75 116 ALA A C 1
ATOM 875 O O . ALA A 1 116 ? 12.657 -4.337 -23.252 1.00 55.75 116 ALA A O 1
ATOM 876 N N . ALA A 1 117 ? 10.797 -5.139 -22.313 1.00 52.84 117 ALA A N 1
ATOM 877 C CA . ALA A 1 117 ? 10.023 -5.151 -23.558 1.00 52.84 117 ALA A CA 1
ATOM 878 C C . ALA A 1 117 ? 9.432 -3.783 -23.959 1.00 52.84 117 ALA A C 1
ATOM 880 O O . ALA A 1 117 ? 8.584 -3.720 -24.850 1.00 52.84 117 ALA A O 1
ATOM 881 N N . GLY A 1 118 ? 9.808 -2.686 -23.290 1.00 50.25 118 GLY A N 1
ATOM 882 C CA . GLY A 1 118 ? 9.277 -1.345 -23.580 1.00 50.25 118 GLY A CA 1
ATOM 883 C C . GLY A 1 118 ? 7.767 -1.192 -23.336 1.00 50.25 118 GLY A C 1
ATOM 884 O O . GLY A 1 118 ? 7.198 -0.131 -23.596 1.00 50.25 118 GLY A O 1
ATOM 885 N N . ARG A 1 119 ? 7.095 -2.228 -22.813 1.00 51.78 119 ARG A N 1
ATOM 886 C CA . ARG A 1 119 ? 5.716 -2.150 -22.334 1.00 51.78 119 ARG A CA 1
ATOM 887 C C . ARG A 1 119 ? 5.737 -1.489 -20.966 1.00 51.78 119 ARG A C 1
ATOM 889 O O . ARG A 1 119 ? 5.813 -2.144 -19.936 1.00 51.78 119 ARG A O 1
ATOM 896 N N . LEU A 1 120 ? 5.694 -0.164 -20.998 1.00 55.62 120 LEU A N 1
ATOM 897 C CA . LEU A 1 120 ? 5.493 0.708 -19.848 1.00 55.62 120 LEU A CA 1
ATOM 898 C C . LEU A 1 120 ? 4.072 0.518 -19.301 1.00 55.62 120 LEU A C 1
ATOM 900 O O . LEU A 1 120 ? 3.222 1.401 -19.433 1.00 55.62 120 LEU A O 1
ATOM 904 N N . GLU A 1 121 ? 3.768 -0.643 -18.730 1.00 58.66 121 GLU A N 1
ATOM 905 C CA . GLU A 1 121 ? 2.573 -0.769 -17.908 1.00 58.66 121 GLU A CA 1
ATOM 906 C C . GLU A 1 121 ? 2.853 0.009 -16.622 1.00 58.66 121 GLU A C 1
ATOM 908 O O . GLU A 1 121 ? 3.531 -0.461 -15.712 1.00 58.66 121 GLU A O 1
ATOM 913 N N . ARG A 1 122 ? 2.426 1.277 -16.626 1.00 66.31 122 ARG A N 1
ATOM 914 C CA . ARG A 1 122 ? 2.718 2.248 -15.563 1.00 66.31 122 ARG A CA 1
ATOM 915 C C . ARG A 1 122 ? 2.198 1.792 -14.210 1.00 66.31 122 ARG A C 1
ATOM 917 O O . ARG A 1 122 ? 2.799 2.146 -13.205 1.00 66.31 122 ARG A O 1
ATOM 924 N N . ASP A 1 123 ? 1.114 1.021 -14.235 1.00 77.00 123 ASP A N 1
ATOM 925 C CA . ASP A 1 123 ? 0.354 0.570 -13.084 1.00 77.00 123 ASP A CA 1
ATOM 926 C C . ASP A 1 123 ? 0.283 -0.964 -13.075 1.00 77.00 123 ASP A C 1
ATOM 928 O O . ASP A 1 123 ? -0.298 -1.580 -13.968 1.00 77.00 123 ASP A O 1
ATOM 932 N N . VAL A 1 124 ? 0.836 -1.588 -12.038 1.00 81.50 124 VAL A N 1
ATOM 933 C CA . VAL A 1 124 ? 0.771 -3.031 -11.796 1.00 81.50 124 VAL A CA 1
ATOM 934 C C . VAL A 1 124 ? -0.253 -3.308 -10.705 1.00 81.50 124 VAL A C 1
ATOM 936 O O . VAL A 1 124 ? -0.107 -2.865 -9.566 1.00 81.50 124 VAL A O 1
ATOM 939 N N . GLU A 1 125 ? -1.293 -4.072 -11.029 1.00 87.12 125 GLU A N 1
ATOM 940 C CA . GLU A 1 125 ? -2.221 -4.583 -10.023 1.00 87.12 125 GLU A CA 1
ATOM 941 C C . GLU A 1 125 ? -1.669 -5.858 -9.375 1.00 87.12 125 GLU A C 1
ATOM 943 O O . GLU A 1 125 ? -1.296 -6.818 -10.050 1.00 87.12 125 GLU A O 1
ATOM 948 N N . VAL A 1 126 ? -1.665 -5.878 -8.045 1.00 90.81 126 VAL A N 1
ATOM 949 C CA . VAL A 1 126 ? -1.370 -7.051 -7.226 1.00 90.81 126 VAL A CA 1
ATOM 950 C C . VAL A 1 126 ? -2.472 -7.275 -6.201 1.00 90.81 126 VAL A C 1
ATOM 952 O O . VAL A 1 126 ? -3.058 -6.335 -5.665 1.00 90.81 126 VAL A O 1
ATOM 955 N N . VAL A 1 127 ? -2.738 -8.543 -5.893 1.00 94.38 127 VAL A N 1
ATOM 956 C CA . VAL A 1 127 ? -3.732 -8.927 -4.886 1.00 94.38 127 VAL A CA 1
ATOM 957 C C . VAL A 1 127 ? -3.017 -9.457 -3.652 1.00 94.38 127 VAL A C 1
ATOM 959 O O . VAL A 1 127 ? -2.512 -10.580 -3.658 1.00 94.38 127 VAL A O 1
ATOM 962 N N . ALA A 1 128 ? -2.971 -8.648 -2.594 1.00 95.81 128 ALA A N 1
ATOM 963 C CA . ALA A 1 128 ? -2.425 -9.041 -1.301 1.00 95.81 128 ALA A CA 1
ATOM 964 C C . ALA A 1 128 ? -3.463 -9.836 -0.512 1.00 95.81 128 ALA A C 1
ATOM 966 O O . ALA A 1 128 ? -4.534 -9.322 -0.195 1.00 95.81 128 ALA A O 1
ATOM 967 N N . ARG A 1 129 ? -3.145 -11.092 -0.194 1.00 96.75 129 ARG A N 1
ATOM 968 C CA . ARG A 1 129 ? -4.068 -12.026 0.462 1.00 96.75 129 ARG A CA 1
ATOM 969 C C . ARG A 1 129 ? -3.579 -12.387 1.853 1.00 96.75 129 ARG A C 1
ATOM 971 O O . ARG A 1 129 ? -2.379 -12.556 2.059 1.00 96.75 129 ARG A O 1
ATOM 978 N N . GLY A 1 130 ? -4.511 -12.534 2.784 1.00 96.25 130 GLY A N 1
ATOM 979 C CA . GLY A 1 130 ? -4.298 -13.194 4.066 1.00 96.25 130 GLY A CA 1
ATOM 980 C C . GLY A 1 130 ? -5.236 -14.382 4.198 1.00 96.25 130 GLY A C 1
ATOM 981 O O . GLY A 1 130 ? -6.376 -14.331 3.746 1.00 96.25 130 GLY A O 1
ATOM 982 N N . GLN A 1 131 ? -4.764 -15.454 4.824 1.00 95.19 131 GLN A N 1
ATOM 983 C CA . GLN A 1 131 ? -5.585 -16.617 5.145 1.00 95.19 131 GLN A CA 1
ATOM 984 C C . GLN A 1 131 ? -5.601 -16.811 6.649 1.00 95.19 131 GLN A C 1
ATOM 986 O O . GLN A 1 131 ? -4.546 -16.950 7.264 1.00 95.19 131 GLN A O 1
ATOM 991 N N . GLY A 1 132 ? -6.793 -16.816 7.239 1.00 94.94 132 GLY A N 1
ATOM 992 C CA . GLY A 1 132 ? -6.952 -17.146 8.647 1.00 94.94 132 GLY A CA 1
ATOM 993 C C . GLY A 1 132 ? -6.217 -16.196 9.599 1.00 94.94 132 GLY A C 1
ATOM 994 O O . GLY A 1 132 ? -5.758 -16.623 10.656 1.00 94.94 132 GLY A O 1
ATOM 995 N N . VAL A 1 133 ? -6.087 -14.915 9.248 1.00 95.00 133 VAL A N 1
ATOM 996 C CA . VAL A 1 133 ? -5.379 -13.926 10.065 1.00 95.00 133 VAL A CA 1
ATOM 997 C C . VAL A 1 133 ? -6.145 -13.699 11.364 1.00 95.00 133 VAL A C 1
ATOM 999 O O . VAL A 1 133 ? -7.271 -13.198 11.360 1.00 95.00 133 VAL A O 1
ATOM 1002 N N . GLY A 1 134 ? -5.525 -14.074 12.482 1.00 95.62 134 GLY A N 1
ATOM 1003 C CA . GLY A 1 134 ? -6.073 -13.869 13.818 1.00 95.62 134 GLY A CA 1
ATOM 1004 C C . GLY A 1 134 ? -6.017 -12.401 14.236 1.00 95.62 134 GLY A C 1
ATOM 1005 O O . GLY A 1 134 ? -4.962 -11.768 14.202 1.00 95.62 134 GLY A O 1
ATOM 1006 N N . LEU A 1 135 ? -7.151 -11.864 14.676 1.00 95.62 135 LEU A N 1
ATOM 1007 C CA . LEU A 1 135 ? -7.284 -10.516 15.209 1.00 95.62 135 LEU A CA 1
ATOM 1008 C C . LEU A 1 135 ? -7.677 -10.587 16.684 1.00 95.62 135 LEU A C 1
ATOM 1010 O O . LEU A 1 135 ? -8.743 -11.091 17.041 1.00 95.62 135 LEU A O 1
ATOM 1014 N N . SER A 1 136 ? -6.839 -10.017 17.549 1.00 96.75 136 SER A N 1
ATOM 1015 C CA . SER A 1 136 ? -7.162 -9.898 18.971 1.00 96.75 136 SER A CA 1
ATOM 1016 C C . SER A 1 136 ? -8.377 -8.996 19.196 1.00 96.75 136 SER A C 1
ATOM 1018 O O . SER A 1 136 ? -8.633 -8.065 18.431 1.00 96.75 136 SER A O 1
ATOM 1020 N N . ASP A 1 137 ? -9.100 -9.215 20.292 1.00 97.31 137 ASP A N 1
ATOM 1021 C CA . ASP A 1 137 ? -10.283 -8.426 20.667 1.00 97.31 137 ASP A CA 1
ATOM 1022 C C . ASP A 1 137 ? -10.009 -6.923 20.664 1.00 97.31 137 ASP A C 1
ATOM 1024 O O . ASP A 1 137 ? -10.791 -6.135 20.126 1.00 97.31 137 ASP A O 1
ATOM 1028 N N . ARG A 1 138 ? -8.841 -6.531 21.186 1.00 96.94 138 ARG A N 1
ATOM 1029 C CA . ARG A 1 138 ? -8.375 -5.143 21.183 1.00 96.94 138 ARG A CA 1
ATOM 1030 C C . ARG A 1 138 ? -8.237 -4.596 19.763 1.00 96.94 138 ARG A C 1
ATOM 1032 O O . ARG A 1 138 ? -8.651 -3.466 19.509 1.00 96.94 138 ARG A O 1
ATOM 1039 N N . LEU A 1 139 ? -7.671 -5.375 18.840 1.00 96.25 139 LEU A N 1
ATOM 1040 C CA . LEU A 1 139 ? -7.472 -4.963 17.452 1.00 96.25 139 LEU A CA 1
ATOM 1041 C C . LEU A 1 139 ? -8.803 -4.845 16.700 1.00 96.25 139 LEU A C 1
ATOM 1043 O O . LEU A 1 139 ? -9.024 -3.859 15.998 1.00 96.25 139 LEU A O 1
ATOM 1047 N N . ARG A 1 140 ? -9.718 -5.798 16.911 1.00 96.44 140 ARG A N 1
ATOM 1048 C CA . ARG A 1 140 ? -11.069 -5.789 16.326 1.00 96.44 140 ARG A CA 1
ATOM 1049 C C . ARG A 1 140 ? -11.877 -4.591 16.807 1.00 96.44 140 ARG A C 1
ATOM 1051 O O . ARG A 1 140 ? -12.457 -3.869 15.999 1.00 96.44 140 ARG A O 1
ATOM 1058 N N . ALA A 1 141 ? -11.869 -4.336 18.116 1.00 96.75 141 ALA A N 1
ATOM 1059 C CA . ALA A 1 141 ? -12.539 -3.182 18.707 1.00 96.75 141 ALA A CA 1
ATOM 1060 C C . ALA A 1 141 ? -11.957 -1.861 18.183 1.00 96.75 141 ALA A C 1
ATOM 1062 O O . ALA A 1 141 ? -12.712 -0.940 17.856 1.00 96.75 141 ALA A O 1
ATOM 1063 N N . ARG A 1 142 ? -10.626 -1.777 18.047 1.00 96.44 142 ARG A N 1
ATOM 1064 C CA . ARG A 1 142 ? -9.952 -0.605 17.479 1.00 96.44 142 ARG A CA 1
ATOM 1065 C C . ARG A 1 142 ? -10.386 -0.359 16.034 1.00 96.44 142 ARG A C 1
ATOM 1067 O O . ARG A 1 142 ? -10.850 0.745 15.747 1.00 96.44 142 ARG A O 1
ATOM 1074 N N . MET A 1 143 ? -10.318 -1.378 15.180 1.00 95.75 143 MET A N 1
ATOM 1075 C CA . MET A 1 143 ? -10.705 -1.306 13.768 1.00 95.75 143 MET A CA 1
ATOM 1076 C C . MET A 1 143 ? -12.171 -0.886 13.602 1.00 95.75 143 MET A C 1
ATOM 1078 O O . MET A 1 143 ? -12.450 0.092 12.908 1.00 95.75 143 MET A O 1
ATOM 1082 N N . ALA A 1 144 ? -13.090 -1.508 14.350 1.00 96.25 144 ALA A N 1
ATOM 1083 C CA . ALA A 1 144 ? -14.501 -1.119 14.380 1.00 96.25 144 ALA A CA 1
ATOM 1084 C C . ALA A 1 144 ? -14.701 0.337 14.833 1.00 96.25 144 ALA A C 1
ATOM 1086 O O . ALA A 1 144 ? -15.538 1.069 14.295 1.00 96.25 144 ALA A O 1
ATOM 1087 N N . SER A 1 145 ? -13.933 0.791 15.827 1.00 96.00 145 SER A N 1
ATOM 1088 C CA . SER A 1 145 ? -14.010 2.172 16.310 1.00 96.00 145 SER A CA 1
ATOM 1089 C C . SER A 1 145 ? -13.533 3.185 15.261 1.00 96.00 145 SER A C 1
ATOM 1091 O O . SER A 1 145 ? -14.190 4.206 15.060 1.00 96.00 145 SER A O 1
ATOM 1093 N N . GLU A 1 146 ? -12.423 2.903 14.576 1.00 95.12 146 GLU A N 1
ATOM 1094 C CA . GLU A 1 146 ? -11.844 3.754 13.532 1.00 95.12 146 GLU A CA 1
ATOM 1095 C C . GLU A 1 146 ? -12.755 3.811 12.304 1.00 95.12 146 GLU A C 1
ATOM 1097 O O . GLU A 1 146 ? -13.022 4.897 11.780 1.00 95.12 146 GLU A O 1
ATOM 1102 N N . TRP A 1 147 ? -13.327 2.670 11.914 1.00 93.44 147 TRP A N 1
ATOM 1103 C CA . TRP A 1 147 ? -14.311 2.598 10.842 1.00 93.44 147 TRP A CA 1
ATOM 1104 C C . TRP A 1 147 ? -15.549 3.448 11.129 1.00 93.44 147 TRP A C 1
ATOM 1106 O O . TRP A 1 147 ? -15.985 4.220 10.270 1.00 93.44 147 TRP A O 1
ATOM 1116 N N . ARG A 1 148 ? -16.105 3.368 12.345 1.00 93.25 148 ARG A N 1
ATOM 1117 C CA . ARG A 1 148 ? -17.253 4.199 12.744 1.00 93.25 148 ARG A CA 1
ATOM 1118 C C . ARG A 1 148 ? -16.929 5.687 12.675 1.00 93.25 148 ARG A C 1
ATOM 1120 O O . ARG A 1 148 ? -17.702 6.445 12.102 1.00 93.25 148 ARG A O 1
ATOM 1127 N N . ARG A 1 149 ? -15.763 6.111 13.172 1.00 92.94 149 ARG A N 1
ATOM 1128 C CA . ARG A 1 149 ? -15.344 7.523 13.085 1.00 92.94 149 ARG A CA 1
ATOM 1129 C C . ARG A 1 149 ? -15.208 7.994 11.632 1.00 92.94 149 ARG A C 1
ATOM 1131 O O . ARG A 1 149 ? -15.710 9.061 11.287 1.00 92.94 149 ARG A O 1
ATOM 1138 N N . SER A 1 150 ? -14.603 7.179 10.766 1.00 90.25 150 SER A N 1
ATOM 1139 C CA . SER A 1 150 ? -14.443 7.490 9.336 1.00 90.25 150 SER A CA 1
ATOM 1140 C C . SER A 1 150 ? -15.775 7.523 8.575 1.00 90.25 150 SER A C 1
ATOM 1142 O O . SER A 1 150 ? -16.015 8.420 7.764 1.00 90.25 150 SER A O 1
ATOM 1144 N N . SER A 1 151 ? -16.658 6.554 8.821 1.00 88.19 151 SER A N 1
ATOM 1145 C CA . SER A 1 151 ? -17.957 6.453 8.143 1.00 88.19 151 SER A CA 1
ATOM 1146 C C . SER A 1 151 ? -18.921 7.559 8.571 1.00 88.19 151 SER A C 1
ATOM 1148 O O . SER A 1 151 ? -19.576 8.140 7.707 1.00 88.19 151 SER A O 1
ATOM 1150 N N . ILE A 1 152 ? -18.941 7.929 9.856 1.00 82.38 152 ILE A N 1
ATOM 1151 C CA . ILE A 1 152 ? -19.692 9.093 10.351 1.00 82.38 152 ILE A CA 1
ATOM 1152 C C . ILE A 1 152 ? -19.179 10.375 9.687 1.00 82.38 152 ILE A C 1
ATOM 1154 O O . ILE A 1 152 ? -19.978 11.165 9.185 1.00 82.38 152 ILE A O 1
ATOM 1158 N N . GLY A 1 153 ? -17.855 10.559 9.610 1.00 81.12 153 GLY A N 1
ATOM 1159 C CA . GLY A 1 153 ? -17.254 11.707 8.927 1.00 81.12 153 GLY A CA 1
ATOM 1160 C C . GLY A 1 153 ? -17.656 11.792 7.450 1.00 81.12 153 GLY A C 1
ATOM 1161 O O . GLY A 1 153 ? -18.063 12.853 6.974 1.00 81.12 153 GLY A O 1
ATOM 1162 N N . ARG A 1 154 ? -17.633 10.661 6.732 1.00 83.19 154 ARG A N 1
ATOM 1163 C CA . ARG A 1 154 ? -18.083 10.581 5.331 1.00 83.19 154 ARG A CA 1
ATOM 1164 C C . ARG A 1 154 ? -19.575 10.854 5.172 1.00 83.19 154 ARG A C 1
ATOM 1166 O O . ARG A 1 154 ? -19.952 11.590 4.263 1.00 83.19 154 ARG A O 1
ATOM 1173 N N . ALA A 1 155 ? -20.418 10.308 6.045 1.00 83.81 155 ALA A N 1
ATOM 1174 C CA . ALA A 1 155 ? -21.855 10.564 6.028 1.00 83.81 155 ALA A CA 1
ATOM 1175 C C . ALA A 1 155 ? -22.165 12.049 6.282 1.00 83.81 155 ALA A C 1
ATOM 1177 O O . ALA A 1 155 ? -22.974 12.639 5.567 1.00 83.81 155 ALA A O 1
ATOM 1178 N N . GLY A 1 156 ? -21.469 12.677 7.235 1.00 86.44 156 GLY A N 1
ATOM 1179 C CA . GLY A 1 156 ? -21.578 14.110 7.507 1.00 86.44 156 GLY A CA 1
ATOM 1180 C C . GLY A 1 156 ? -21.123 14.976 6.329 1.00 86.44 156 GLY A C 1
ATOM 1181 O O . GLY A 1 156 ? -21.828 15.904 5.937 1.00 86.44 156 GLY A O 1
ATOM 1182 N N . ALA A 1 157 ? -19.985 14.647 5.708 1.00 88.00 157 ALA A N 1
ATOM 1183 C CA . ALA A 1 157 ? -19.492 15.347 4.520 1.00 88.00 157 ALA A CA 1
ATOM 1184 C C . ALA A 1 157 ? -20.447 15.203 3.324 1.00 88.00 157 ALA A C 1
ATOM 1186 O O . ALA A 1 157 ? -20.688 16.170 2.599 1.00 88.00 157 ALA A O 1
ATOM 1187 N N . ARG A 1 158 ? -21.026 14.012 3.137 1.00 89.75 158 ARG A N 1
ATOM 1188 C CA . ARG A 1 158 ? -22.033 13.761 2.104 1.00 89.75 158 ARG A CA 1
ATOM 1189 C C . ARG A 1 158 ? -23.293 14.588 2.347 1.00 89.75 158 ARG A C 1
ATOM 1191 O O . ARG A 1 158 ? -23.729 15.278 1.432 1.00 89.75 158 ARG A O 1
ATOM 1198 N N . ARG A 1 159 ? -23.825 14.575 3.573 1.00 88.69 159 ARG A N 1
ATOM 1199 C CA . ARG A 1 159 ? -24.998 15.376 3.948 1.00 88.69 159 ARG A CA 1
ATOM 1200 C C . ARG A 1 159 ? -24.749 16.866 3.717 1.00 88.69 159 ARG A C 1
ATOM 1202 O O . ARG A 1 159 ? -25.538 17.503 3.039 1.00 88.69 159 ARG A O 1
ATOM 1209 N N . ARG A 1 160 ? -23.600 17.397 4.152 1.00 86.69 160 ARG A N 1
ATOM 1210 C CA . ARG A 1 160 ? -23.223 18.801 3.910 1.00 86.69 160 ARG A CA 1
ATOM 1211 C C . ARG A 1 160 ? -23.180 19.146 2.417 1.00 86.69 160 ARG A C 1
ATOM 1213 O O . ARG A 1 160 ? -23.615 20.224 2.030 1.00 86.69 160 ARG A O 1
ATOM 1220 N N . ARG A 1 161 ? -22.656 18.251 1.570 1.00 89.62 161 ARG A N 1
ATOM 1221 C CA . ARG A 1 161 ? -22.667 18.438 0.108 1.00 89.62 161 ARG A CA 1
ATOM 1222 C C . ARG A 1 161 ? -24.087 18.421 -0.462 1.00 89.62 161 ARG A C 1
ATOM 1224 O O . ARG A 1 161 ? -24.366 19.191 -1.372 1.00 89.62 161 ARG A O 1
ATOM 1231 N N . GLU A 1 162 ? -24.964 17.560 0.046 1.00 91.44 162 GLU A N 1
ATOM 1232 C CA . GLU A 1 162 ? -26.375 17.517 -0.355 1.00 91.44 162 GLU A CA 1
ATOM 1233 C C . GLU A 1 162 ? -27.135 18.778 0.095 1.00 91.44 162 GLU A C 1
ATOM 1235 O O . GLU A 1 162 ? -27.871 19.345 -0.708 1.00 91.44 162 GLU A O 1
ATOM 1240 N N . ASP A 1 163 ? -26.898 19.280 1.309 1.00 89.75 163 ASP A N 1
ATOM 1241 C CA . ASP A 1 163 ? -27.498 20.523 1.816 1.00 89.75 163 ASP A CA 1
ATOM 1242 C C . ASP A 1 163 ? -27.034 21.743 1.002 1.00 89.75 163 ASP A C 1
ATOM 1244 O O . ASP A 1 163 ? -27.863 22.536 0.554 1.00 89.75 163 ASP A O 1
ATOM 1248 N N . LEU A 1 164 ? -25.732 21.834 0.692 1.00 87.94 164 LEU A N 1
ATOM 1249 C CA . LEU A 1 164 ? -25.182 22.863 -0.202 1.00 87.94 164 LEU A CA 1
ATOM 1250 C C . LEU A 1 164 ? -25.804 22.800 -1.605 1.00 87.94 164 LEU A C 1
ATOM 1252 O O . LEU A 1 164 ? -26.143 23.838 -2.168 1.00 87.94 164 LEU A O 1
ATOM 1256 N N . ARG A 1 165 ? -26.008 21.597 -2.164 1.00 89.81 165 ARG A N 1
ATOM 1257 C CA . ARG A 1 165 ? -26.709 21.422 -3.451 1.00 89.81 165 ARG A CA 1
ATOM 1258 C C . ARG A 1 165 ? -28.172 21.871 -3.394 1.00 89.81 165 ARG A C 1
ATOM 1260 O O . ARG A 1 165 ? -28.690 22.322 -4.407 1.00 89.81 165 ARG A O 1
ATOM 1267 N N . ARG A 1 166 ? -28.834 21.758 -2.239 1.00 90.12 166 ARG A N 1
ATOM 1268 C CA . ARG A 1 166 ? -30.214 22.230 -2.015 1.00 90.12 166 ARG A CA 1
ATOM 1269 C C . ARG A 1 166 ? -30.295 23.704 -1.595 1.00 90.12 166 ARG A C 1
ATOM 1271 O O . ARG A 1 166 ? -31.352 24.136 -1.143 1.00 90.12 166 ARG A O 1
ATOM 1278 N N . GLY A 1 167 ? -29.197 24.462 -1.661 1.00 86.06 167 GLY A N 1
ATOM 1279 C CA . GLY A 1 167 ? -29.161 25.866 -1.235 1.00 86.06 167 GLY A CA 1
ATOM 1280 C C . GLY A 1 167 ? -29.315 26.076 0.277 1.00 86.06 167 GLY A C 1
ATOM 1281 O O . GLY A 1 167 ? -29.440 27.211 0.728 1.00 86.06 167 GLY A O 1
ATOM 1282 N N . HIS A 1 168 ? -29.282 25.009 1.079 1.00 76.00 168 HIS A N 1
ATOM 1283 C CA . HIS A 1 168 ? -29.273 25.113 2.532 1.00 76.0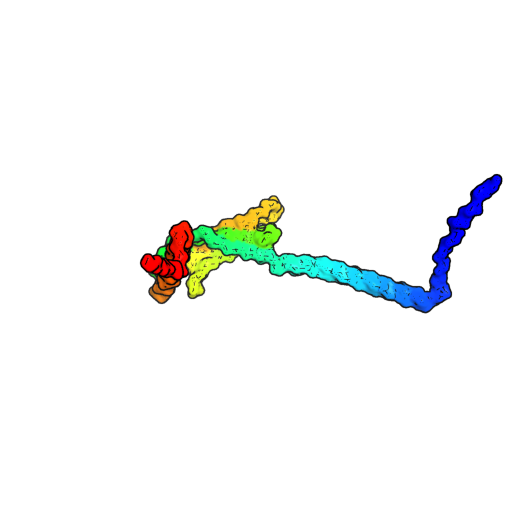0 168 HIS A CA 1
ATOM 1284 C C . HIS A 1 168 ? -27.846 25.430 2.982 1.00 76.00 168 HIS A C 1
ATOM 1286 O O . HIS A 1 168 ? -27.022 24.543 3.216 1.00 76.00 168 HIS A O 1
ATOM 1292 N N . LEU A 1 169 ? -27.535 26.723 3.073 1.00 71.00 169 LEU A N 1
ATOM 1293 C CA . LEU A 1 169 ? -26.293 27.177 3.684 1.00 71.00 169 LEU A CA 1
ATOM 1294 C C . LEU A 1 169 ? -26.364 26.921 5.196 1.00 71.00 169 LEU A C 1
ATOM 1296 O O . LEU A 1 169 ? -27.290 27.412 5.852 1.00 71.00 169 LEU A O 1
ATOM 1300 N N . PRO A 1 170 ? -25.402 26.189 5.787 1.00 63.09 170 PRO A N 1
ATOM 1301 C CA . PRO A 1 170 ? -25.329 26.072 7.234 1.00 63.09 170 PRO A CA 1
ATOM 1302 C C . PRO A 1 170 ? -25.087 27.468 7.821 1.00 63.09 170 PRO A C 1
ATOM 1304 O O . PRO A 1 170 ? -23.999 28.019 7.679 1.00 63.09 170 PRO A O 1
ATOM 1307 N N . GLY A 1 171 ? -26.117 28.044 8.447 1.00 65.75 171 GLY A N 1
ATOM 1308 C CA . GLY A 1 171 ? -26.071 29.381 9.045 1.00 65.75 171 GLY A CA 1
ATOM 1309 C C . GLY A 1 171 ? -26.981 30.434 8.406 1.00 65.75 171 GLY A C 1
ATOM 1310 O O . GLY A 1 171 ? -27.057 31.534 8.949 1.00 65.75 171 GLY A O 1
ATOM 1311 N N . ALA A 1 172 ? -27.716 30.127 7.330 1.00 59.16 172 ALA A N 1
ATOM 1312 C CA . ALA A 1 172 ? -28.775 31.015 6.845 1.00 59.16 172 ALA A CA 1
ATOM 1313 C C . ALA A 1 172 ? -29.963 30.986 7.825 1.00 59.16 172 ALA A C 1
ATOM 1315 O O . ALA A 1 172 ? -30.901 30.204 7.680 1.00 59.16 172 ALA A O 1
ATOM 1316 N N . ARG A 1 173 ? -29.909 31.813 8.876 1.00 61.00 173 ARG A N 1
ATOM 1317 C CA . ARG A 1 173 ? -31.109 32.160 9.640 1.00 61.00 173 ARG A CA 1
ATOM 1318 C C . ARG A 1 173 ? -31.992 32.980 8.708 1.00 61.00 173 ARG A C 1
ATOM 1320 O O . ARG A 1 173 ? -31.615 34.091 8.345 1.00 61.00 173 ARG A O 1
ATOM 1327 N N . TYR A 1 174 ? -33.149 32.445 8.333 1.00 58.75 174 TYR A N 1
ATOM 1328 C CA . TYR A 1 174 ? -34.230 33.279 7.822 1.00 58.75 174 TYR A CA 1
ATOM 1329 C C . TYR A 1 174 ? -34.563 34.295 8.916 1.00 58.75 174 TYR A C 1
ATOM 1331 O O . TYR A 1 174 ? -35.073 33.925 9.974 1.00 58.75 174 TYR A O 1
ATOM 1339 N N . LEU A 1 175 ? -34.198 35.559 8.703 1.00 63.25 175 LEU A N 1
ATOM 1340 C CA . LEU A 1 175 ? -34.760 36.643 9.492 1.00 63.25 175 LEU A CA 1
ATOM 1341 C C . LEU A 1 175 ? -36.224 36.773 9.056 1.00 63.25 175 LEU A C 1
ATOM 1343 O O . LEU A 1 175 ? -36.469 36.889 7.852 1.00 63.25 175 LEU A O 1
ATOM 1347 N N . PRO A 1 176 ? -37.194 36.691 9.980 1.00 59.78 176 PRO A N 1
ATOM 1348 C CA . PRO A 1 176 ? -38.583 36.923 9.627 1.00 59.78 176 PRO A CA 1
ATOM 1349 C C . PRO A 1 176 ? -38.709 38.355 9.102 1.00 59.78 176 PRO A C 1
ATOM 1351 O O . PRO A 1 176 ? -38.239 39.299 9.742 1.00 59.78 176 PRO A O 1
ATOM 1354 N N . HIS A 1 177 ? -39.300 38.504 7.916 1.00 58.62 177 HIS A N 1
ATOM 1355 C CA . HIS A 1 177 ? -39.765 39.811 7.473 1.00 58.62 177 HIS A CA 1
ATOM 1356 C C . HIS A 1 177 ? -40.913 40.258 8.397 1.00 58.62 177 HIS A C 1
ATOM 1358 O O . HIS A 1 177 ? -41.691 39.397 8.817 1.00 58.62 177 HIS A O 1
ATOM 1364 N N . PRO A 1 178 ? -40.949 41.552 8.761 1.00 66.94 178 PRO A N 1
ATOM 1365 C CA . PRO A 1 178 ? -41.904 42.102 9.719 1.00 66.94 178 PRO A CA 1
ATOM 1366 C C . PRO A 1 178 ? -43.354 41.990 9.247 1.00 66.94 178 PRO A C 1
ATOM 1368 O O . PRO A 1 178 ? -43.584 42.045 8.016 1.00 66.94 178 PRO A O 1
#

Sequence (178 aa):
MGAGIALDDDGHGDCLDRRPCLRYFLLATFLATLLLSLMAYGQWNSMFRDHDLDAFSVRLAGYEGIDLGRPAATVSPEFRVTLGTANGACVDRAAVTVLYSGVALGWARAEPRDCAAGRLERDVEVVARGQGVGLSDRLRARMASEWRRSSIGRAGARRRREDLRRGHLPGARYLPHP

Organism: Oryza sativa subsp. japonica (NCBI:txid39947)

pLDDT: mean 79.71, std 16.76, range [42.31, 97.31]

Secondary structure (DSSP, 8-state):
-----------------HHHHHHHHHHHHHHHHHHHHHHHHHHHHHHHHGGGG--EEEEEEEEES--SSS--SEE--EEEEEEEETTS-----EEEEEEETTEEEEEEEE----GGGT----EEEEEEE-SSEE--HHHHHHHHHHHHHHHHHHHHHHHHHHHHHTT--TT---PPP-